Protein AF-A0A101E2N2-F1 (afdb_monomer)

Structure (mmCIF, N/CA/C/O backbone):
data_AF-A0A101E2N2-F1
#
_entry.id   AF-A0A101E2N2-F1
#
loop_
_atom_site.group_PDB
_atom_site.id
_atom_site.type_symbol
_atom_site.label_atom_id
_atom_site.label_alt_id
_atom_site.label_comp_id
_atom_site.label_asym_id
_atom_site.label_entity_id
_atom_site.label_seq_id
_atom_site.pdbx_PDB_ins_code
_atom_site.Cartn_x
_atom_site.Cartn_y
_atom_site.Cartn_z
_atom_site.occupancy
_atom_site.B_iso_or_equiv
_atom_site.auth_seq_id
_atom_site.auth_comp_id
_atom_site.auth_asym_id
_atom_site.auth_atom_id
_atom_site.pdbx_PDB_model_num
ATOM 1 N N . MET A 1 1 ? -4.561 -4.993 19.584 1.00 70.19 1 MET A N 1
ATOM 2 C CA . MET A 1 1 ? -4.939 -3.782 18.821 1.00 70.19 1 MET A CA 1
ATOM 3 C C . MET A 1 1 ? -3.774 -3.421 17.910 1.00 70.19 1 MET A C 1
ATOM 5 O O . MET A 1 1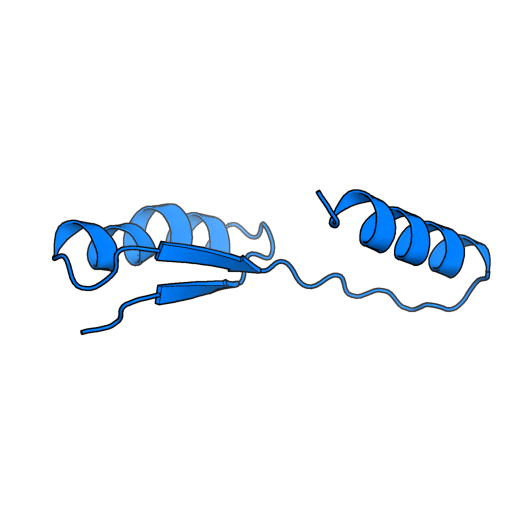 ? -2.666 -3.272 18.417 1.00 70.19 1 MET A O 1
ATOM 9 N N . ILE A 1 2 ? -3.987 -3.378 16.596 1.00 77.81 2 ILE A N 1
ATOM 10 C CA . ILE A 1 2 ? -2.936 -3.193 15.583 1.00 77.81 2 ILE A CA 1
ATOM 11 C C . ILE A 1 2 ? -2.794 -1.694 15.322 1.00 77.81 2 ILE A C 1
ATOM 13 O O . ILE A 1 2 ? -3.431 -1.154 14.439 1.00 77.81 2 ILE A O 1
ATOM 17 N N . LYS A 1 3 ? -1.980 -0.987 16.108 1.00 86.62 3 LYS A N 1
ATOM 18 C CA . LYS A 1 3 ? -1.883 0.482 16.022 1.00 86.62 3 LYS A CA 1
ATOM 19 C C . LYS A 1 3 ? -1.574 0.999 14.602 1.00 86.62 3 LYS A C 1
ATOM 21 O O . LYS A 1 3 ? -2.190 1.961 14.148 1.00 86.62 3 LYS A O 1
ATOM 26 N N . LYS A 1 4 ? -0.670 0.312 13.902 1.00 94.62 4 LYS A N 1
ATOM 27 C CA . LYS A 1 4 ? -0.201 0.655 12.557 1.00 94.62 4 LYS A CA 1
ATOM 28 C C . LYS A 1 4 ? -0.309 -0.554 11.635 1.00 94.62 4 LYS A C 1
ATOM 30 O O . LYS A 1 4 ? 0.040 -1.659 12.051 1.00 94.62 4 LYS A O 1
ATOM 35 N N . VAL A 1 5 ? -0.745 -0.341 10.398 1.00 94.44 5 VAL A N 1
ATOM 36 C CA . VAL A 1 5 ? -0.766 -1.355 9.336 1.00 94.44 5 VAL A CA 1
ATOM 37 C C . VAL A 1 5 ? 0.309 -1.001 8.317 1.00 94.44 5 VAL A C 1
ATOM 39 O O . VAL A 1 5 ? 0.285 0.094 7.767 1.00 94.44 5 VAL A O 1
ATOM 42 N N . LEU A 1 6 ? 1.241 -1.919 8.065 1.00 95.38 6 LEU A N 1
ATOM 43 C CA . LEU A 1 6 ? 2.169 -1.831 6.938 1.00 95.38 6 LEU A CA 1
ATOM 44 C C . LEU A 1 6 ? 1.558 -2.592 5.762 1.00 95.38 6 LEU A C 1
ATOM 46 O O . LEU A 1 6 ? 1.322 -3.796 5.872 1.00 95.38 6 LEU A O 1
ATOM 50 N N . PHE A 1 7 ? 1.290 -1.895 4.663 1.00 96.19 7 PHE A N 1
ATOM 51 C CA . PHE A 1 7 ? 0.709 -2.478 3.463 1.00 96.19 7 PHE A CA 1
ATOM 52 C C . PHE A 1 7 ? 1.682 -2.362 2.282 1.00 96.19 7 PHE A C 1
ATOM 54 O O . PHE A 1 7 ? 1.953 -1.245 1.828 1.00 96.19 7 PHE A O 1
ATOM 61 N N . PRO A 1 8 ? 2.222 -3.491 1.786 1.00 95.50 8 PRO A N 1
ATOM 62 C CA . PRO A 1 8 ? 3.016 -3.488 0.572 1.00 95.50 8 PRO A CA 1
ATOM 63 C C . PRO A 1 8 ? 2.117 -3.244 -0.646 1.00 95.50 8 PRO A C 1
ATOM 65 O O . PRO A 1 8 ? 1.070 -3.875 -0.794 1.00 95.50 8 PRO A O 1
ATOM 68 N N . VAL A 1 9 ? 2.542 -2.339 -1.520 1.00 95.62 9 VAL A N 1
ATOM 69 C CA . VAL A 1 9 ? 1.881 -2.006 -2.782 1.00 95.62 9 VAL A CA 1
ATOM 70 C C . VAL A 1 9 ? 2.846 -2.328 -3.910 1.00 95.62 9 VAL A C 1
ATOM 72 O O . VAL A 1 9 ? 3.982 -1.865 -3.901 1.00 95.62 9 VAL A O 1
ATOM 75 N N . ASP A 1 10 ? 2.396 -3.096 -4.893 1.00 94.69 10 ASP A N 1
ATOM 76 C CA . ASP A 1 10 ? 3.146 -3.404 -6.118 1.00 94.69 10 ASP A CA 1
ATOM 77 C C . ASP A 1 10 ? 2.418 -2.913 -7.383 1.00 94.69 10 ASP A C 1
ATOM 79 O O . ASP A 1 10 ? 2.834 -3.214 -8.496 1.00 94.69 10 ASP A O 1
ATOM 83 N N . PHE A 1 11 ? 1.322 -2.162 -7.209 1.00 93.25 11 PHE A N 1
ATOM 84 C CA . PHE A 1 11 ? 0.430 -1.672 -8.269 1.00 93.25 11 PHE A CA 1
ATOM 85 C C . PHE A 1 11 ? -0.200 -2.772 -9.135 1.00 93.25 11 PHE A C 1
ATOM 87 O O . PHE A 1 11 ? -0.796 -2.489 -10.173 1.00 93.25 11 PHE A O 1
ATOM 94 N N . SER A 1 12 ? -0.125 -4.032 -8.705 1.00 96.69 12 SER A N 1
ATOM 95 C CA . SER A 1 12 ? -0.894 -5.107 -9.317 1.00 96.69 12 SER A CA 1
ATOM 96 C C . SER A 1 12 ? -2.377 -4.974 -8.974 1.00 96.69 12 SER A C 1
ATOM 98 O O . SER A 1 12 ? -2.747 -4.456 -7.917 1.00 96.69 12 SER A O 1
ATOM 100 N N . VAL A 1 13 ? -3.229 -5.563 -9.815 1.00 97.62 13 VAL A N 1
ATOM 101 C CA . VAL A 1 13 ? -4.674 -5.699 -9.554 1.00 97.62 13 VAL A CA 1
ATOM 102 C C . VAL A 1 13 ? -4.941 -6.384 -8.206 1.00 97.62 13 VAL A C 1
ATOM 104 O O . VAL A 1 13 ? -5.927 -6.089 -7.536 1.00 97.62 13 VAL A O 1
ATOM 107 N N . VAL A 1 14 ? -4.051 -7.284 -7.774 1.00 96.94 14 VAL A N 1
ATOM 108 C CA . VAL A 1 14 ? -4.173 -7.982 -6.488 1.00 96.94 14 VAL A CA 1
ATOM 109 C C . VAL A 1 14 ? -3.928 -7.023 -5.324 1.00 96.94 14 VAL A C 1
ATOM 111 O O . VAL A 1 14 ? -4.711 -7.015 -4.370 1.00 96.94 14 VAL A O 1
ATOM 114 N N . SER A 1 15 ? -2.881 -6.192 -5.399 1.00 96.31 15 SER A N 1
ATOM 115 C CA . SER A 1 15 ? -2.625 -5.177 -4.370 1.00 96.31 15 SER A CA 1
ATOM 116 C C . SER A 1 15 ? -3.725 -4.118 -4.335 1.00 96.31 15 SER A C 1
ATOM 118 O O . SER A 1 15 ? -4.187 -3.762 -3.254 1.00 96.31 15 SER A O 1
ATOM 120 N N . GLU A 1 16 ? -4.230 -3.689 -5.492 1.00 96.81 16 GLU A N 1
ATOM 121 C CA . GLU A 1 16 ? -5.341 -2.741 -5.576 1.00 96.81 16 GLU A CA 1
ATOM 122 C C . GLU A 1 16 ? -6.615 -3.324 -4.952 1.00 96.81 16 GLU A C 1
ATOM 124 O O . GLU A 1 16 ? -7.270 -2.680 -4.127 1.00 96.81 16 GLU A O 1
ATOM 129 N N . TYR A 1 17 ? -6.927 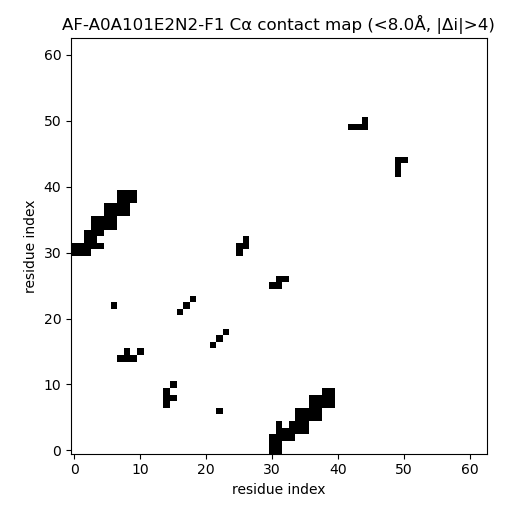-4.587 -5.255 1.00 96.88 17 TYR A N 1
ATOM 130 C CA . TYR A 1 17 ? -8.059 -5.280 -4.651 1.00 96.88 17 TYR A CA 1
ATOM 131 C C . TYR A 1 17 ? -7.921 -5.375 -3.127 1.00 96.88 17 TYR A C 1
ATOM 133 O O . TYR A 1 17 ? -8.882 -5.102 -2.400 1.00 96.88 17 TYR A O 1
ATOM 141 N N . ALA A 1 18 ? -6.735 -5.732 -2.624 1.00 96.31 18 ALA A N 1
ATOM 142 C CA . ALA A 1 18 ? -6.472 -5.796 -1.190 1.00 96.31 18 ALA A CA 1
ATOM 143 C C . ALA A 1 18 ? -6.589 -4.413 -0.526 1.00 96.31 18 ALA A C 1
ATOM 145 O O . ALA A 1 18 ? -7.197 -4.301 0.545 1.00 96.31 18 ALA A O 1
ATOM 146 N N . PHE A 1 19 ? -6.084 -3.363 -1.175 1.00 96.06 19 PHE A N 1
ATOM 147 C CA . PHE A 1 19 ? -6.191 -1.985 -0.705 1.00 96.06 19 PHE A CA 1
ATOM 148 C C . PHE A 1 19 ? -7.645 -1.515 -0.620 1.00 96.06 19 PHE A C 1
ATOM 150 O O . PHE A 1 19 ? -8.037 -0.930 0.385 1.00 96.06 19 PHE A O 1
ATOM 157 N N . GLY A 1 20 ? -8.467 -1.812 -1.630 1.00 95.88 20 GLY A N 1
ATOM 158 C CA . GLY A 1 20 ? -9.871 -1.397 -1.662 1.00 95.88 20 GLY A CA 1
ATOM 159 C C . GLY A 1 20 ? -10.787 -2.201 -0.733 1.00 95.88 20 GLY A C 1
ATOM 160 O O . GLY A 1 20 ? -11.748 -1.654 -0.197 1.00 95.88 20 GLY A O 1
ATOM 161 N N . ASN A 1 21 ? -10.504 -3.491 -0.513 1.00 96.44 21 ASN A N 1
ATOM 162 C CA . ASN A 1 21 ? -11.465 -4.409 0.120 1.00 96.44 21 ASN A CA 1
ATOM 163 C C . ASN A 1 21 ? -11.020 -4.977 1.474 1.00 96.44 21 ASN A C 1
ATOM 165 O O . ASN A 1 21 ? -11.865 -5.357 2.293 1.00 96.44 21 ASN A O 1
ATOM 169 N N . CYS A 1 22 ? -9.714 -5.085 1.722 1.00 93.88 22 CYS A N 1
ATOM 170 C CA . CYS A 1 22 ? -9.178 -5.720 2.928 1.00 93.88 22 CYS A CA 1
ATOM 171 C C . CYS A 1 22 ? -8.684 -4.680 3.932 1.00 93.88 22 CYS A C 1
ATOM 173 O O . CYS A 1 22 ? -9.097 -4.707 5.091 1.00 93.88 22 CYS A O 1
ATOM 175 N N . ILE A 1 23 ? -7.848 -3.742 3.484 1.00 94.69 23 ILE A N 1
ATOM 176 C CA . ILE A 1 23 ? -7.226 -2.731 4.348 1.00 94.69 23 ILE A CA 1
ATOM 177 C C . ILE A 1 23 ? -8.245 -1.861 5.105 1.00 94.69 23 ILE A C 1
ATOM 179 O O . ILE A 1 23 ? -8.078 -1.705 6.318 1.00 94.69 23 ILE A O 1
ATOM 183 N N . PRO A 1 24 ? -9.357 -1.390 4.503 1.00 94.81 24 PRO A N 1
ATOM 184 C CA . PRO A 1 24 ? -10.308 -0.522 5.197 1.00 94.81 24 PRO A CA 1
ATOM 185 C C . PRO A 1 24 ? -10.958 -1.177 6.422 1.00 94.81 24 PRO A C 1
ATOM 187 O O . PRO A 1 24 ? -11.321 -0.480 7.367 1.00 94.81 24 PRO A O 1
ATOM 190 N N . LYS A 1 25 ? -11.045 -2.515 6.462 1.00 94.00 25 LYS A N 1
ATOM 191 C CA . LYS A 1 25 ? -11.655 -3.261 7.577 1.00 94.00 25 LYS A CA 1
ATOM 192 C C . LYS A 1 25 ? -10.887 -3.095 8.889 1.00 94.00 25 LYS A C 1
ATOM 194 O O . LYS A 1 25 ? -11.483 -3.126 9.967 1.00 94.00 25 LYS A O 1
ATOM 199 N N . PHE A 1 26 ? -9.572 -2.893 8.819 1.00 92.56 26 PHE A N 1
ATOM 200 C CA . PHE A 1 26 ? -8.752 -2.642 10.006 1.00 92.56 26 PHE A CA 1
ATOM 201 C C . PHE A 1 26 ? -9.027 -1.256 10.605 1.00 92.56 26 PHE A C 1
ATOM 203 O O . PHE A 1 26 ? -8.962 -1.089 11.819 1.00 92.56 26 PHE A O 1
ATOM 210 N N . PHE A 1 27 ? -9.402 -0.279 9.780 1.00 93.56 27 PHE A N 1
ATOM 211 C CA . PHE A 1 27 ? -9.723 1.078 10.227 1.00 93.56 27 PHE A CA 1
ATOM 212 C C . PHE A 1 27 ? -11.187 1.200 10.651 1.00 93.56 27 PHE A C 1
ATOM 214 O O . PHE A 1 27 ? -11.481 1.795 11.684 1.00 93.56 27 PHE A O 1
ATOM 221 N N . SER A 1 28 ? -12.110 0.558 9.925 1.00 93.31 28 SER A N 1
ATOM 222 C CA . SER A 1 28 ? -13.546 0.589 10.241 1.00 93.31 28 SER A CA 1
ATOM 223 C C . SER A 1 28 ? -13.885 -0.066 11.582 1.00 93.31 28 SER A C 1
ATOM 225 O O . SER A 1 28 ? -14.895 0.262 12.193 1.00 93.31 28 SER A O 1
ATOM 227 N N . THR A 1 29 ? -13.052 -1.002 12.042 1.00 91.00 29 THR A N 1
ATOM 228 C CA . THR A 1 29 ? -13.191 -1.674 13.345 1.00 91.00 29 THR A CA 1
ATOM 229 C C . THR A 1 29 ? -12.435 -0.964 14.471 1.00 91.00 29 THR A C 1
ATOM 231 O O . THR A 1 29 ? -12.470 -1.420 15.612 1.00 91.00 29 THR A O 1
ATOM 234 N N . GLY A 1 30 ? -11.714 0.123 14.169 1.00 91.00 30 GLY A N 1
ATOM 235 C CA . GLY A 1 30 ? -10.801 0.777 15.110 1.00 91.00 30 GLY A CA 1
ATOM 236 C C . GLY A 1 30 ? -9.575 -0.070 15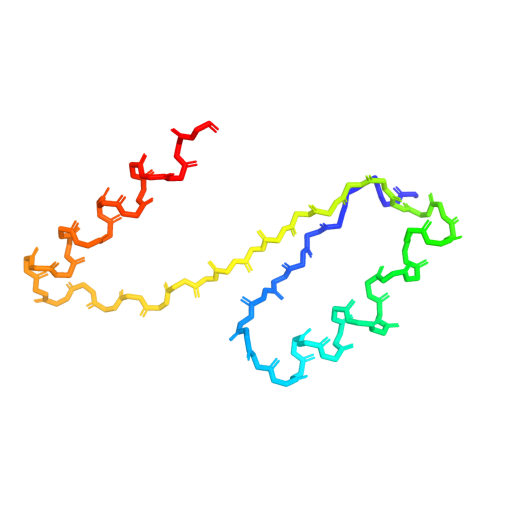.466 1.00 91.00 30 GLY A C 1
ATOM 237 O O . GLY A 1 30 ? -8.838 0.270 16.392 1.00 91.00 30 GLY A O 1
ATOM 238 N N . ALA A 1 31 ? -9.338 -1.179 14.752 1.00 92.62 31 ALA A N 1
ATOM 239 C CA . ALA A 1 31 ? -8.184 -2.030 14.995 1.00 92.62 31 ALA A CA 1
ATOM 240 C C . ALA A 1 31 ? -6.871 -1.294 14.703 1.00 92.62 31 ALA A C 1
ATOM 242 O O . ALA A 1 31 ? -5.910 -1.573 15.421 1.00 92.62 31 ALA A O 1
ATOM 243 N N . ALA A 1 32 ? -6.871 -0.368 13.730 1.00 94.00 32 ALA A N 1
ATOM 244 C CA . ALA A 1 32 ? -5.751 0.469 13.297 1.00 94.00 32 ALA A CA 1
ATOM 245 C C . ALA A 1 32 ? -6.112 1.951 13.116 1.00 94.00 32 ALA A C 1
ATOM 247 O O . ALA A 1 32 ? -7.261 2.293 12.848 1.00 94.00 32 ALA A O 1
ATOM 248 N N . HIS A 1 33 ? -5.106 2.821 13.250 1.00 94.50 33 HIS A N 1
ATOM 249 C CA . HIS A 1 33 ? -5.229 4.280 13.084 1.00 94.50 33 HIS A CA 1
ATOM 250 C C . HIS A 1 33 ? -4.199 4.885 12.127 1.00 94.50 33 HIS A C 1
ATOM 252 O O . HIS A 1 33 ? -4.347 6.033 11.726 1.00 94.50 33 HIS A O 1
ATOM 258 N N . GLU A 1 34 ? -3.174 4.127 11.741 1.00 95.81 34 GLU A N 1
ATOM 259 C CA . GLU A 1 34 ? -2.142 4.575 10.809 1.00 95.81 34 GLU A CA 1
ATOM 260 C C . GLU A 1 34 ? -1.915 3.512 9.731 1.00 95.81 34 GLU A C 1
ATOM 262 O O . GLU A 1 34 ? -1.823 2.317 10.036 1.00 95.81 34 GLU A O 1
ATOM 267 N N . LEU A 1 35 ? -1.832 3.955 8.476 1.00 95.56 35 LEU A N 1
ATOM 268 C CA . LEU A 1 35 ? -1.490 3.130 7.322 1.00 95.56 35 LEU A CA 1
ATOM 269 C C . LEU A 1 35 ? -0.137 3.579 6.776 1.00 95.56 35 LEU A C 1
ATOM 271 O O . LEU A 1 35 ? 0.026 4.740 6.412 1.00 95.56 35 LEU A O 1
ATOM 275 N N . ILE A 1 36 ? 0.806 2.648 6.687 1.00 96.19 36 ILE A N 1
ATOM 276 C CA . ILE A 1 36 ? 2.097 2.846 6.037 1.00 96.19 36 ILE A CA 1
ATOM 277 C C . ILE A 1 36 ? 2.049 2.091 4.713 1.00 96.19 36 ILE A C 1
ATOM 279 O O . ILE A 1 36 ? 1.890 0.869 4.705 1.00 96.19 36 ILE A O 1
ATOM 283 N N . LEU A 1 37 ? 2.181 2.814 3.605 1.00 95.56 37 LEU A N 1
ATOM 284 C CA . LEU A 1 37 ? 2.294 2.227 2.273 1.00 95.56 37 LEU A CA 1
ATOM 285 C C . LEU A 1 37 ? 3.765 2.009 1.942 1.00 95.56 37 LEU A C 1
ATOM 287 O O . LEU A 1 37 ? 4.579 2.916 2.103 1.00 95.56 37 LEU A O 1
ATOM 291 N N . PHE A 1 38 ? 4.097 0.808 1.481 1.00 94.44 38 PHE A N 1
ATOM 292 C CA . PHE A 1 38 ? 5.459 0.440 1.115 1.00 94.44 38 PHE A CA 1
ATOM 293 C C . PHE A 1 38 ? 5.486 -0.100 -0.310 1.00 94.44 38 PHE A C 1
ATOM 295 O O . PHE A 1 38 ? 4.871 -1.122 -0.590 1.00 94.44 38 PHE A O 1
ATOM 302 N N . HIS A 1 39 ? 6.208 0.568 -1.203 1.00 93.88 39 HIS A N 1
ATOM 303 C CA . HIS A 1 39 ? 6.466 0.064 -2.546 1.00 93.88 39 HIS A CA 1
ATOM 304 C C . HIS A 1 39 ? 7.944 -0.299 -2.663 1.00 93.88 39 HIS A C 1
ATOM 306 O O . HIS A 1 39 ? 8.807 0.559 -2.481 1.00 93.88 39 HIS A O 1
ATOM 312 N N . ALA A 1 40 ? 8.226 -1.573 -2.929 1.00 89.12 40 ALA A N 1
ATOM 313 C CA . ALA A 1 40 ? 9.579 -2.036 -3.195 1.00 89.12 40 ALA A CA 1
ATOM 314 C C . ALA A 1 40 ? 9.902 -1.824 -4.675 1.00 89.12 40 ALA A C 1
ATOM 316 O O . ALA A 1 40 ? 9.173 -2.302 -5.542 1.00 89.12 40 ALA A O 1
ATOM 317 N N . LEU A 1 41 ? 11.006 -1.132 -4.943 1.00 83.81 41 LEU A N 1
ATOM 318 C CA . LEU A 1 41 ? 11.575 -1.027 -6.278 1.00 83.81 41 LEU A CA 1
ATOM 319 C C . LEU A 1 41 ? 12.621 -2.126 -6.439 1.00 83.81 41 LEU A C 1
ATOM 321 O O . LEU A 1 41 ? 13.595 -2.164 -5.688 1.00 83.81 41 LEU A O 1
ATOM 325 N N . ASP A 1 42 ? 12.407 -3.008 -7.410 1.00 80.69 42 ASP A N 1
ATOM 326 C CA . ASP A 1 42 ? 13.415 -3.977 -7.831 1.00 80.69 42 ASP A CA 1
ATOM 327 C C . ASP A 1 42 ? 14.361 -3.281 -8.815 1.00 80.69 42 ASP A C 1
ATOM 329 O O . ASP A 1 42 ? 14.079 -3.163 -10.008 1.00 80.69 42 ASP A O 1
ATOM 333 N N . VAL A 1 43 ? 15.423 -2.684 -8.273 1.00 76.44 43 VAL A N 1
ATOM 334 C CA . VAL A 1 43 ? 16.463 -2.004 -9.049 1.00 76.44 43 VAL A CA 1
ATOM 335 C C . VAL A 1 43 ? 17.680 -2.909 -9.150 1.00 76.44 43 VAL A C 1
ATOM 337 O O . VAL A 1 43 ? 18.422 -3.081 -8.183 1.00 76.44 43 VAL A O 1
ATOM 340 N 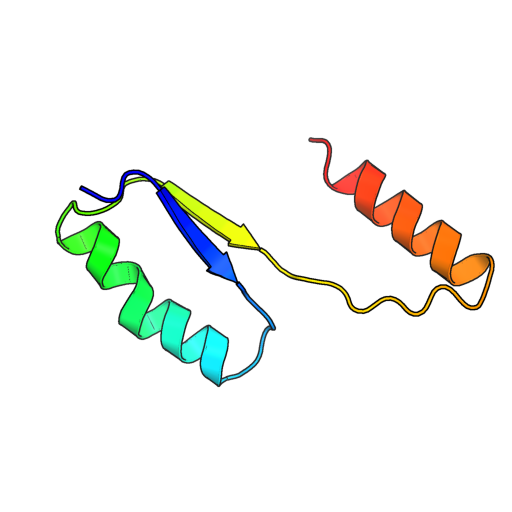N . ASP A 1 44 ? 17.909 -3.445 -10.345 1.00 68.69 44 ASP A N 1
ATOM 341 C CA . ASP A 1 44 ? 19.190 -4.043 -10.694 1.00 68.69 44 ASP A CA 1
ATOM 342 C C . ASP A 1 44 ? 20.154 -2.900 -11.039 1.00 68.69 44 ASP A C 1
ATOM 344 O O . ASP A 1 44 ? 20.093 -2.317 -12.118 1.00 68.69 44 ASP A O 1
ATOM 348 N N . LEU A 1 45 ? 20.974 -2.482 -10.073 1.00 67.12 45 LEU A N 1
ATOM 349 C CA . LEU A 1 45 ? 21.913 -1.369 -10.237 1.00 67.12 45 LEU A CA 1
ATOM 350 C C . LEU A 1 45 ? 23.125 -1.824 -11.064 1.00 67.12 45 LEU A C 1
ATOM 352 O O . LEU A 1 45 ? 24.215 -2.031 -10.530 1.00 67.12 45 LEU A O 1
ATOM 356 N N . GLN A 1 46 ? 22.929 -2.007 -12.368 1.00 67.69 46 GLN A N 1
ATOM 357 C CA . GLN A 1 46 ? 23.963 -2.479 -13.293 1.00 67.69 46 GLN A CA 1
ATOM 358 C C . GLN A 1 46 ? 24.716 -1.319 -13.961 1.00 67.69 46 GLN A C 1
ATOM 360 O O . GLN A 1 46 ? 25.805 -1.517 -14.505 1.00 67.69 46 GLN A O 1
ATOM 365 N N . SER A 1 47 ? 24.176 -0.097 -13.903 1.00 66.38 47 SER A N 1
ATOM 366 C CA . SER A 1 47 ? 24.755 1.086 -14.541 1.00 66.38 47 SER A CA 1
ATOM 367 C C . SER A 1 47 ? 24.806 2.331 -13.6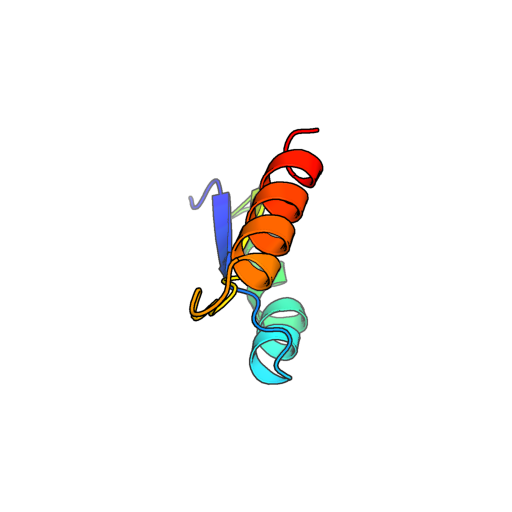32 1.00 66.38 47 SER A C 1
ATOM 369 O O . SER A 1 47 ? 23.962 2.516 -12.751 1.00 66.38 47 SER A O 1
ATOM 371 N N . PRO A 1 48 ? 25.770 3.248 -13.860 1.00 67.69 48 PRO A N 1
ATOM 372 C CA . PRO A 1 48 ? 25.859 4.520 -13.135 1.00 67.69 48 PRO A CA 1
ATOM 373 C C . PRO A 1 48 ? 24.592 5.386 -13.225 1.00 67.69 48 PRO A C 1
ATOM 375 O O . PRO A 1 48 ? 24.287 6.135 -12.300 1.00 67.69 48 PRO A O 1
ATOM 378 N N . GLN A 1 49 ? 23.846 5.283 -14.327 1.00 65.88 49 GLN A N 1
ATOM 379 C CA . GLN A 1 49 ? 22.601 6.017 -14.546 1.00 65.88 49 GLN A CA 1
ATOM 380 C C . GLN A 1 49 ? 21.468 5.503 -13.646 1.00 65.88 49 GLN A C 1
ATOM 382 O O . GLN A 1 49 ? 20.684 6.304 -13.140 1.00 65.88 49 GLN A O 1
ATOM 387 N N . GLU A 1 50 ? 21.398 4.193 -13.400 1.00 68.94 50 GLU A N 1
ATOM 388 C CA . GLU A 1 50 ? 20.420 3.588 -12.481 1.00 68.94 50 GLU A CA 1
ATOM 389 C C . GLU A 1 50 ? 20.713 3.971 -11.023 1.00 68.94 50 GLU A C 1
ATOM 391 O O . GLU A 1 50 ? 19.786 4.237 -10.254 1.00 68.94 50 GLU A O 1
ATOM 396 N N . LEU A 1 51 ? 21.996 4.117 -10.668 1.00 69.06 51 LEU A N 1
ATOM 397 C CA . LEU A 1 51 ? 22.424 4.654 -9.371 1.00 69.06 51 LEU A CA 1
ATOM 398 C C . LEU A 1 51 ? 21.959 6.104 -9.168 1.00 69.06 51 LEU A C 1
ATOM 400 O O . LEU A 1 51 ? 21.429 6.449 -8.114 1.00 69.06 51 LEU A O 1
ATOM 404 N N . GLU A 1 52 ? 22.104 6.949 -10.191 1.00 69.44 52 GLU A N 1
ATOM 405 C CA . GLU A 1 52 ? 21.692 8.356 -10.124 1.00 69.44 52 GLU A CA 1
ATOM 406 C C . GLU A 1 52 ? 20.167 8.506 -9.955 1.00 69.44 52 GLU A C 1
ATOM 408 O O . GLU A 1 52 ? 19.691 9.427 -9.284 1.00 69.44 52 GLU A O 1
ATOM 413 N N . VAL A 1 53 ? 19.384 7.588 -10.533 1.00 71.31 53 VAL A N 1
ATOM 414 C CA . VAL A 1 53 ? 17.925 7.532 -10.356 1.00 71.31 53 VAL A CA 1
ATOM 415 C C . VAL A 1 53 ? 17.560 7.093 -8.935 1.00 71.31 53 VAL A C 1
ATOM 417 O O . VAL A 1 53 ? 16.714 7.738 -8.311 1.00 71.31 53 VAL A O 1
ATOM 420 N N . ALA A 1 54 ? 18.225 6.069 -8.392 1.00 69.31 54 ALA A N 1
ATOM 421 C CA . ALA A 1 54 ? 18.022 5.631 -7.010 1.00 69.31 54 ALA A CA 1
ATOM 422 C C . ALA A 1 54 ? 18.341 6.751 -6.000 1.00 69.31 54 ALA A C 1
ATOM 424 O O . ALA A 1 54 ? 17.534 7.041 -5.115 1.00 69.31 54 ALA A O 1
ATOM 425 N N . GLU A 1 55 ? 19.452 7.470 -6.185 1.00 72.94 55 GLU A N 1
ATOM 426 C CA . GLU A 1 55 ? 19.822 8.604 -5.327 1.00 72.94 55 G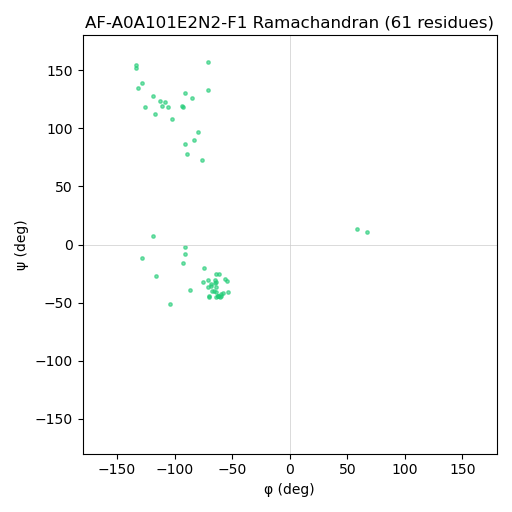LU A CA 1
ATOM 427 C C . GLU A 1 55 ? 18.830 9.776 -5.407 1.00 72.94 55 GLU A C 1
ATOM 429 O O . GLU A 1 55 ? 18.574 10.455 -4.405 1.00 72.94 55 GLU A O 1
ATOM 434 N N . LYS A 1 56 ? 18.266 10.051 -6.592 1.00 72.69 56 LYS A N 1
ATOM 435 C CA . LYS A 1 56 ? 17.232 1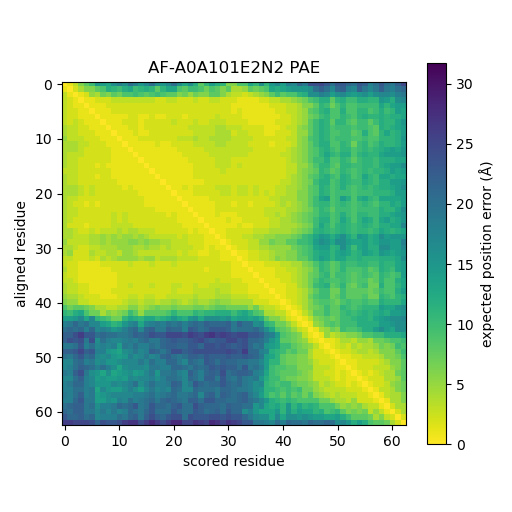1.088 -6.761 1.00 72.69 56 LYS A CA 1
ATOM 436 C C . LYS A 1 56 ? 15.936 10.706 -6.051 1.00 72.69 56 LYS A C 1
ATOM 438 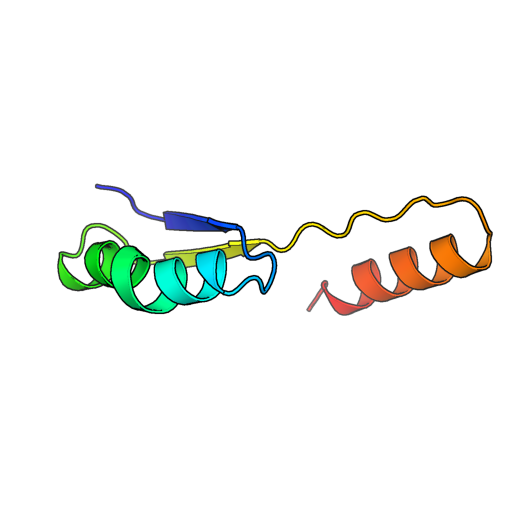O O . LYS A 1 56 ? 15.325 11.569 -5.419 1.00 72.69 56 LYS A O 1
ATOM 443 N N . LEU A 1 57 ? 15.548 9.432 -6.109 1.00 69.62 57 LEU A N 1
ATOM 444 C CA . LEU A 1 57 ? 14.380 8.914 -5.396 1.00 69.62 57 LEU A CA 1
ATOM 445 C C . LEU A 1 57 ? 14.567 9.009 -3.873 1.00 69.62 57 LEU A C 1
ATOM 447 O O . LEU A 1 57 ? 13.686 9.531 -3.189 1.00 69.62 57 LEU A O 1
ATOM 451 N N . GLU A 1 58 ? 15.731 8.632 -3.334 1.00 66.69 58 GLU A N 1
ATOM 452 C CA . GLU A 1 58 ? 16.016 8.785 -1.897 1.00 66.69 58 GLU A CA 1
ATOM 453 C C . GLU A 1 58 ? 15.937 10.243 -1.426 1.00 66.69 58 GLU A C 1
ATOM 455 O O . GLU A 1 58 ? 15.361 10.536 -0.374 1.00 66.69 58 GLU A O 1
ATOM 460 N N . LYS A 1 59 ? 16.486 11.179 -2.210 1.00 67.31 59 LYS A N 1
ATOM 461 C CA . LYS A 1 59 ? 16.469 12.613 -1.879 1.00 67.31 59 LYS A CA 1
ATOM 462 C C . LYS A 1 59 ? 15.066 13.211 -1.952 1.00 67.31 59 LYS A C 1
ATOM 464 O O . LYS A 1 59 ? 14.739 14.057 -1.128 1.00 67.31 59 LYS A O 1
ATOM 469 N N . SER A 1 60 ? 14.234 12.760 -2.891 1.00 61.06 60 SER A N 1
ATOM 470 C CA . SER A 1 60 ? 12.861 13.256 -3.045 1.00 61.06 60 SER A CA 1
ATOM 471 C C . SER A 1 60 ? 11.898 12.738 -1.971 1.00 61.06 60 SER A C 1
ATOM 473 O O . SER A 1 60 ? 10.849 13.343 -1.768 1.00 61.06 60 SER A O 1
ATOM 475 N N . THR A 1 61 ? 12.235 11.637 -1.293 1.00 55.78 61 THR A N 1
ATOM 476 C CA . THR A 1 61 ? 11.377 11.012 -0.267 1.00 55.78 61 THR A CA 1
ATOM 477 C C . THR A 1 61 ? 11.667 11.543 1.149 1.00 55.78 61 THR A C 1
ATOM 479 O O . THR A 1 61 ? 10.925 11.254 2.083 1.00 55.78 61 THR A O 1
ATOM 482 N N . ARG A 1 62 ? 12.725 12.353 1.326 1.00 54.59 62 ARG A N 1
ATOM 483 C CA . ARG A 1 62 ? 13.005 13.108 2.561 1.00 54.59 62 ARG A CA 1
ATOM 484 C C . ARG A 1 62 ? 12.318 14.479 2.504 1.00 54.59 62 ARG A C 1
ATOM 486 O O . ARG A 1 62 ? 12.975 15.480 2.227 1.00 54.59 62 ARG A O 1
ATOM 493 N N . ILE A 1 63 ? 11.009 14.512 2.748 1.00 43.41 63 ILE A N 1
ATOM 494 C CA . ILE A 1 63 ? 10.239 15.739 3.028 1.00 43.41 63 ILE A CA 1
ATOM 495 C C . ILE A 1 63 ? 9.633 15.606 4.421 1.00 43.41 63 ILE A C 1
ATOM 497 O O . ILE A 1 63 ? 9.096 14.513 4.711 1.00 43.41 63 ILE A O 1
#

Solvent-accessible surface area (backbone atoms only — not comparable to full-atom values): 3929 Å² total; per-residue (Å²): 124,47,62,63,44,82,43,75,43,79,84,38,73,65,38,51,48,40,55,72,70,51,54,54,56,38,46,78,68,64,37,26,83,45,79,44,81,41,69,84,79,91,74,82,74,84,47,75,68,53,46,54,51,51,55,51,52,58,59,70,68,71,121

Sequence (63 aa):
MIKKVLFPVDFSVVSEYAFGNCIPKFFSTGAAHELILFHALDVDLQSPQELEVAEKLEKSTRI

pLDDT: mean 84.08, std 13.98, range [43.41, 97.62]

Mean predicted aligned error: 8.31 Å

O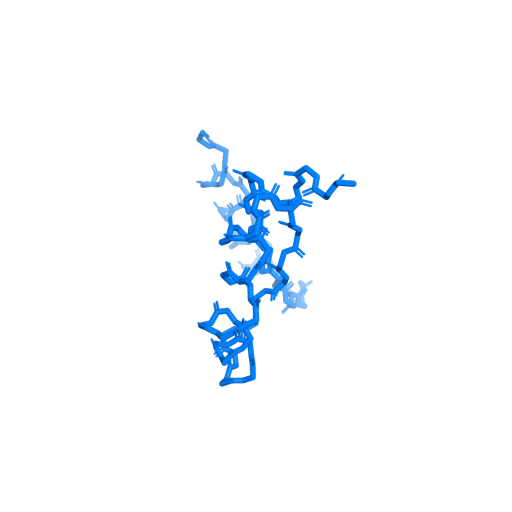rganism: Archaeoglobus fulgidus (NCBI:txid2234)

Nearest PDB structures (foldseek):
  8pnd-assembly2_B  TM=4.236E-01  e=1.406E+00  Homo sapiens
  8g18-assembly1_A  TM=4.793E-01  e=6.728E+00  Xenopus laevis
  7lqm-assembly1_A  TM=2.591E-01  e=8.834E+00  Pasteurella multocida subsp. multocida str. Pm70

Secondary structure (DSSP, 8-state):
---EEEEE---SHHHHHHHHHTHHHHHHTTS-SEEEEE--------SHHHHHHHHHHHHHT--

Foldseek 3Di:
DQAEDEQEDAPDPVSVCCVVPPVVVCVVVVVYDYYHYDYDDPQPCPDPVSVVVVVVVVVVVPD

Radius of gyration: 15.69 Å; Cα contacts (8 Å, |Δi|>4): 52; chains: 1; bounding box: 39×24×33 Å